Protein AF-G5QIN6-F1 (afdb_monomer_lite)

Organism: NCBI:txid913081

InterPro domains:
  IPR012677 Nucleotide-binding alpha-beta plait domain superfamily [G3DSA:3.30.70.330] (1-37)

Secondary structure (DSSP, 8-state):
-----------HHHHHHHHHHHHSPEETTEE-------

Radius of gyration: 10.64 Å; chains: 1; bounding box: 25×15×33 Å

Foldseek 3Di:
DPPDDDDDDDDPVCPVVVQVCLCPDADVNHNDHDDDDD

Sequence (38 aa):
MHPMHVYVAVRQAVAQKAWKQLQNGKIKGKSCRVRLLK

Structure (mmCIF, N/CA/C/O backbone):
data_AF-G5QIN6-F1
#
_entry.id   AF-G5QIN6-F1
#
loop_
_atom_site.group_PDB
_atom_site.id
_atom_site.type_symbol
_atom_site.label_atom_id
_atom_site.label_alt_id
_atom_site.label_comp_id
_atom_site.label_asym_id
_atom_site.label_entity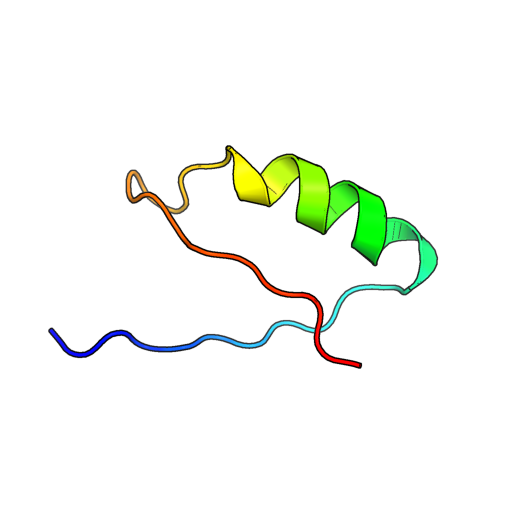_id
_atom_site.label_seq_id
_atom_site.pdbx_PDB_ins_code
_atom_site.Cartn_x
_atom_site.Cartn_y
_atom_site.Cartn_z
_atom_site.occupancy
_atom_site.B_iso_or_equiv
_atom_site.auth_seq_id
_atom_site.auth_comp_id
_atom_site.auth_asym_id
_atom_site.auth_atom_id
_atom_site.pdbx_PDB_model_num
ATOM 1 N N . MET A 1 1 ? -0.981 -7.965 -23.984 1.00 48.62 1 MET A N 1
ATOM 2 C CA . MET A 1 1 ? -1.155 -8.619 -22.666 1.00 48.62 1 MET A CA 1
ATOM 3 C C . MET A 1 1 ? -2.299 -7.898 -21.966 1.00 48.62 1 MET A C 1
ATOM 5 O O . MET A 1 1 ? -2.142 -6.724 -21.659 1.00 48.62 1 MET A O 1
ATOM 9 N N . HIS A 1 2 ? -3.465 -8.532 -21.830 1.00 53.16 2 HIS A N 1
ATOM 10 C CA . HIS A 1 2 ? -4.623 -7.923 -21.163 1.00 53.16 2 HIS A CA 1
ATOM 11 C C . HIS A 1 2 ? -4.293 -7.655 -19.686 1.00 53.16 2 HIS A C 1
ATOM 13 O O . HIS A 1 2 ? -3.575 -8.464 -19.090 1.00 53.16 2 HIS A O 1
ATOM 19 N N . PRO A 1 3 ? -4.763 -6.552 -19.076 1.00 61.47 3 PRO A N 1
ATOM 20 C CA . PRO A 1 3 ? -4.564 -6.333 -17.652 1.00 61.47 3 PRO A CA 1
ATOM 21 C C . PRO A 1 3 ? -5.332 -7.414 -16.885 1.00 61.47 3 PRO A C 1
ATOM 23 O O . PRO A 1 3 ? -6.553 -7.391 -16.782 1.00 61.47 3 PRO A O 1
ATOM 26 N N . MET A 1 4 ? -4.597 -8.401 -16.381 1.00 78.50 4 MET A N 1
ATOM 27 C CA . MET A 1 4 ? -5.145 -9.462 -15.552 1.00 78.50 4 MET A CA 1
ATOM 28 C C . MET A 1 4 ? -5.396 -8.869 -14.166 1.00 78.50 4 MET A C 1
ATOM 30 O O . MET A 1 4 ? -4.458 -8.620 -13.408 1.00 78.50 4 MET A O 1
ATOM 34 N N . HIS A 1 5 ? -6.653 -8.553 -13.860 1.00 83.25 5 HIS A N 1
ATOM 35 C CA . HIS A 1 5 ? -7.040 -8.175 -12.506 1.00 83.25 5 HIS A CA 1
ATOM 36 C C . HIS A 1 5 ? -6.916 -9.412 -11.615 1.00 83.25 5 HIS A C 1
ATOM 38 O O . HIS A 1 5 ? -7.469 -10.463 -11.929 1.00 83.25 5 HIS A O 1
ATOM 44 N N . VAL A 1 6 ? -6.168 -9.290 -10.521 1.00 84.50 6 VAL A N 1
ATOM 45 C CA . VAL A 1 6 ? -5.975 -10.370 -9.549 1.00 84.50 6 VAL A CA 1
ATOM 46 C C . VAL A 1 6 ? -6.607 -9.945 -8.234 1.00 84.50 6 VAL A C 1
ATOM 48 O O . VAL A 1 6 ? -6.416 -8.813 -7.785 1.00 84.50 6 VAL A O 1
ATOM 51 N N . TYR A 1 7 ? -7.337 -10.865 -7.614 1.00 88.44 7 TYR A N 1
ATOM 52 C CA . TYR A 1 7 ? -7.957 -10.669 -6.313 1.00 88.44 7 TYR A CA 1
ATOM 53 C C . TYR A 1 7 ? -7.282 -11.572 -5.289 1.00 88.44 7 TYR A C 1
ATOM 55 O O . TYR A 1 7 ? -7.039 -12.749 -5.542 1.00 88.44 7 TYR A O 1
ATOM 63 N N . VAL A 1 8 ? -6.965 -11.003 -4.132 1.00 87.75 8 VAL A N 1
ATOM 64 C CA . VAL A 1 8 ? -6.338 -11.704 -3.011 1.00 87.75 8 VAL A CA 1
ATOM 65 C C . VAL A 1 8 ? -7.068 -11.327 -1.737 1.00 87.75 8 VAL A C 1
ATOM 67 O O . VAL A 1 8 ? -7.292 -10.147 -1.467 1.00 87.75 8 VAL A O 1
ATOM 70 N N . ALA A 1 9 ? -7.436 -12.335 -0.954 1.00 92.38 9 ALA A N 1
ATOM 71 C CA . ALA A 1 9 ? -8.012 -12.128 0.361 1.00 92.38 9 ALA A CA 1
ATOM 72 C C . ALA A 1 9 ? -6.906 -11.769 1.359 1.00 92.38 9 ALA A C 1
ATOM 74 O O . ALA A 1 9 ? -5.863 -12.419 1.427 1.00 92.38 9 ALA A O 1
ATOM 75 N N . VAL A 1 10 ? -7.151 -10.735 2.156 1.00 91.06 10 VAL A N 1
ATOM 76 C CA . VAL A 1 10 ? -6.279 -10.316 3.255 1.00 91.06 10 VAL A CA 1
ATOM 77 C C . VAL A 1 10 ? -7.111 -10.172 4.519 1.00 91.06 10 VAL A C 1
ATOM 79 O O . VAL A 1 10 ? -8.301 -9.866 4.458 1.00 91.06 10 VAL A O 1
ATOM 82 N N . ARG A 1 11 ? -6.492 -10.367 5.687 1.00 94.12 11 ARG A N 1
ATOM 83 C CA . ARG A 1 11 ? -7.177 -10.120 6.963 1.00 94.12 11 ARG A CA 1
ATOM 84 C C . ARG A 1 11 ? -7.571 -8.642 7.048 1.00 94.12 11 ARG A C 1
ATOM 86 O O . ARG A 1 11 ? -6.755 -7.773 6.740 1.00 94.12 11 ARG A O 1
ATOM 93 N N . GLN A 1 12 ? -8.778 -8.355 7.536 1.00 90.69 12 GLN A N 1
ATOM 94 C CA . GLN A 1 12 ? -9.301 -6.985 7.652 1.00 90.69 12 GLN A CA 1
ATOM 95 C C . GLN A 1 12 ? -8.315 -6.047 8.367 1.00 90.69 12 GLN A C 1
ATOM 97 O O . GLN A 1 12 ? -8.038 -4.949 7.890 1.00 90.69 12 GLN A O 1
ATOM 102 N N . ALA A 1 13 ? -7.716 -6.527 9.463 1.00 93.69 13 ALA A N 1
ATOM 103 C CA . ALA A 1 13 ? -6.765 -5.772 10.277 1.00 93.69 13 ALA A CA 1
ATOM 104 C C . ALA A 1 13 ? -5.522 -5.295 9.503 1.00 93.69 13 ALA A C 1
ATOM 106 O O . ALA A 1 13 ? -4.943 -4.267 9.843 1.00 93.69 13 ALA A O 1
ATOM 107 N N . VAL A 1 14 ? -5.110 -6.012 8.449 1.00 92.69 14 VAL A N 1
ATOM 108 C CA . VAL A 1 14 ? -3.921 -5.663 7.651 1.00 92.69 14 VAL A CA 1
ATOM 109 C C . VAL A 1 14 ? -4.261 -5.038 6.299 1.00 92.69 14 VAL A C 1
ATOM 111 O O . VAL A 1 14 ? -3.359 -4.544 5.626 1.00 92.69 14 VAL A O 1
ATOM 114 N N . ALA A 1 15 ? -5.538 -5.001 5.907 1.00 91.88 15 ALA A N 1
ATOM 115 C CA . ALA A 1 15 ? -5.973 -4.555 4.584 1.00 91.88 15 ALA A CA 1
ATOM 116 C C . ALA A 1 15 ? -5.535 -3.115 4.267 1.00 91.88 15 ALA A C 1
ATOM 118 O O . ALA A 1 15 ? -4.952 -2.855 3.216 1.00 91.88 15 ALA A O 1
ATOM 119 N N . GLN A 1 16 ? -5.741 -2.188 5.205 1.00 92.12 16 GLN A N 1
ATOM 120 C CA . GLN A 1 16 ? -5.349 -0.782 5.050 1.00 92.12 16 GLN A CA 1
ATOM 121 C C . GLN A 1 16 ? -3.827 -0.605 4.957 1.00 92.12 16 GLN A C 1
ATOM 123 O O . GLN A 1 16 ? -3.336 0.165 4.129 1.00 92.12 16 GLN A O 1
ATOM 128 N N . LYS A 1 17 ? -3.068 -1.344 5.778 1.00 92.31 17 LYS A N 1
ATOM 129 C CA . LYS A 1 17 ? -1.598 -1.307 5.772 1.00 92.31 17 LYS A CA 1
ATOM 130 C C . LYS A 1 17 ? -1.045 -1.847 4.453 1.00 92.31 17 LYS A C 1
ATOM 132 O O . LYS A 1 17 ? -0.233 -1.178 3.818 1.00 92.31 17 LYS A O 1
ATOM 137 N N . ALA A 1 18 ? -1.527 -3.013 4.023 1.00 90.44 18 ALA A N 1
ATOM 138 C CA . ALA A 1 18 ? -1.137 -3.633 2.763 1.00 90.44 18 ALA A CA 1
ATOM 139 C C . ALA A 1 18 ? -1.492 -2.739 1.568 1.00 90.44 18 AL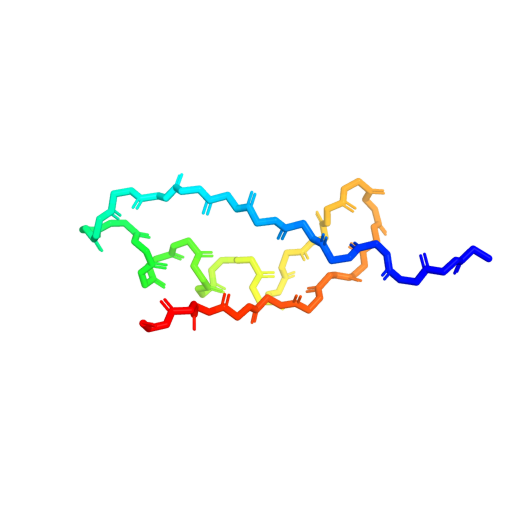A A C 1
ATOM 141 O O . ALA A 1 18 ? -0.653 -2.519 0.702 1.00 90.44 18 ALA A O 1
ATOM 142 N N . TRP A 1 19 ? -2.688 -2.144 1.546 1.00 90.69 19 TRP A N 1
ATOM 143 C CA . TRP A 1 19 ? -3.095 -1.233 0.474 1.00 90.69 19 TRP A CA 1
ATOM 144 C C . TRP A 1 19 ? -2.181 -0.004 0.359 1.00 90.69 19 TRP A C 1
ATOM 146 O O . TRP A 1 19 ? -1.769 0.344 -0.747 1.00 90.69 19 TRP A O 1
ATOM 156 N N . LYS A 1 20 ? -1.799 0.627 1.479 1.00 90.94 20 LYS A N 1
ATOM 157 C CA . LYS A 1 20 ? -0.839 1.749 1.472 1.00 90.94 20 LYS A CA 1
ATOM 158 C C . LYS A 1 20 ? 0.546 1.333 0.976 1.00 90.94 20 LYS A C 1
ATOM 160 O O . LYS A 1 20 ? 1.137 2.045 0.173 1.00 90.94 20 LYS A O 1
ATOM 165 N N . GLN A 1 21 ? 1.051 0.181 1.417 1.00 89.38 21 GLN A N 1
ATOM 166 C CA . GLN A 1 21 ? 2.360 -0.314 0.978 1.00 89.38 21 GLN A CA 1
ATOM 167 C C . GLN A 1 21 ? 2.370 -0.678 -0.511 1.00 89.38 21 GLN A C 1
ATOM 169 O O . GLN A 1 21 ? 3.325 -0.369 -1.219 1.00 89.38 21 GLN A O 1
ATOM 174 N N . LEU A 1 22 ? 1.297 -1.299 -1.001 1.00 88.69 22 LEU A N 1
ATOM 175 C CA . LEU A 1 22 ? 1.197 -1.737 -2.389 1.00 88.69 22 LEU A CA 1
ATOM 176 C C . LEU A 1 22 ? 0.892 -0.582 -3.360 1.00 88.69 22 LEU A C 1
ATOM 178 O O . LEU A 1 22 ? 1.211 -0.714 -4.535 1.00 88.69 22 LEU A O 1
ATOM 182 N N . GLN A 1 23 ? 0.341 0.553 -2.903 1.00 88.06 23 GLN A N 1
ATOM 183 C CA . GLN A 1 23 ? 0.118 1.741 -3.749 1.00 88.06 23 GLN A CA 1
ATOM 184 C C . GLN A 1 23 ? 1.406 2.279 -4.386 1.00 88.06 23 GLN A C 1
ATOM 186 O O . GLN A 1 23 ? 1.389 2.674 -5.549 1.00 88.06 23 GLN A O 1
ATOM 191 N N . ASN A 1 24 ? 2.515 2.258 -3.644 1.00 84.56 24 ASN A N 1
ATOM 192 C CA . ASN A 1 24 ? 3.841 2.635 -4.143 1.00 84.56 24 ASN A CA 1
ATOM 193 C C . ASN A 1 24 ? 4.735 1.418 -4.440 1.00 84.56 24 ASN A C 1
ATOM 195 O O . ASN A 1 24 ? 5.886 1.573 -4.851 1.00 84.56 24 ASN A O 1
ATOM 199 N N . GLY A 1 25 ? 4.221 0.208 -4.215 1.00 83.00 25 GLY A N 1
ATOM 200 C CA . GLY A 1 25 ? 4.946 -1.038 -4.404 1.00 83.00 25 GLY A CA 1
ATOM 201 C C . GLY A 1 25 ? 4.993 -1.451 -5.872 1.00 83.00 25 GLY A C 1
ATOM 202 O O . GLY A 1 25 ? 4.001 -1.378 -6.597 1.00 83.00 25 GLY A O 1
ATOM 203 N N . LYS A 1 26 ? 6.150 -1.948 -6.315 1.00 84.38 26 LYS A N 1
ATOM 204 C CA . LYS A 1 26 ? 6.256 -2.673 -7.585 1.00 84.38 26 LYS A CA 1
ATOM 205 C C . LYS A 1 26 ? 6.060 -4.156 -7.312 1.00 84.38 26 LYS A C 1
ATOM 207 O O . LYS A 1 26 ? 6.766 -4.723 -6.481 1.00 84.38 26 LYS A O 1
ATOM 212 N N . ILE A 1 27 ? 5.157 -4.804 -8.038 1.00 84.94 27 ILE A N 1
ATOM 213 C CA . ILE A 1 27 ? 5.021 -6.260 -7.992 1.00 84.94 27 ILE A CA 1
ATOM 214 C C . ILE A 1 27 ? 5.795 -6.820 -9.176 1.00 84.94 27 ILE A C 1
ATOM 216 O O . ILE A 1 27 ? 5.516 -6.487 -10.329 1.00 84.94 27 ILE A O 1
ATOM 220 N N . LYS A 1 28 ? 6.808 -7.648 -8.897 1.00 83.06 28 LYS A N 1
ATOM 221 C CA . LYS A 1 28 ? 7.654 -8.269 -9.931 1.00 83.06 28 LYS A CA 1
ATOM 222 C C . LYS A 1 28 ? 8.225 -7.232 -10.923 1.00 83.06 28 LYS A C 1
ATOM 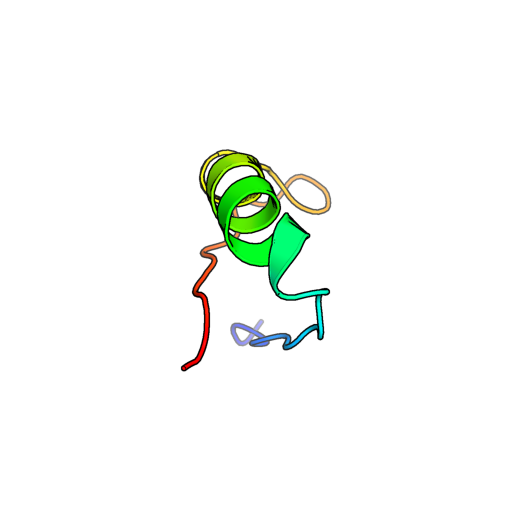224 O O . LYS A 1 28 ? 8.199 -7.427 -12.135 1.00 83.06 28 LYS A O 1
ATOM 229 N N . GLY A 1 29 ? 8.669 -6.086 -10.399 1.00 85.75 29 GLY A N 1
ATOM 230 C CA . GLY A 1 29 ? 9.246 -4.986 -11.183 1.00 85.75 29 GLY A CA 1
ATOM 231 C C . GLY A 1 29 ? 8.240 -4.106 -11.938 1.00 85.75 29 GLY A C 1
ATOM 232 O O . GLY A 1 29 ? 8.652 -3.114 -12.536 1.00 85.75 29 GLY A O 1
ATOM 233 N N . LYS A 1 30 ? 6.936 -4.409 -11.886 1.00 86.62 30 LYS A N 1
ATOM 234 C CA . LYS A 1 30 ? 5.881 -3.630 -12.551 1.00 86.62 30 LYS A CA 1
ATOM 235 C C . LYS A 1 30 ? 5.086 -2.807 -11.543 1.00 86.62 30 LYS A C 1
ATOM 237 O O . LYS A 1 30 ? 4.785 -3.278 -10.448 1.00 86.62 30 LYS A O 1
ATOM 242 N N . SER A 1 31 ? 4.725 -1.586 -11.924 1.00 83.69 31 SER A N 1
ATOM 243 C CA . SER A 1 31 ? 3.784 -0.776 -11.149 1.00 83.69 31 SER A CA 1
ATOM 244 C C . SER A 1 31 ? 2.392 -1.394 -11.25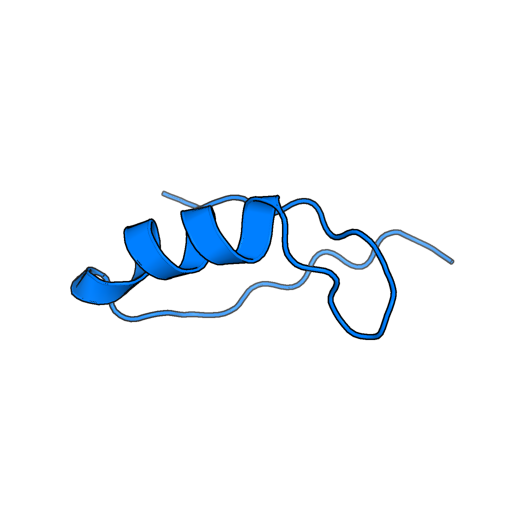1 1.00 83.69 31 SER A C 1
ATOM 246 O O . SER A 1 31 ? 1.886 -1.611 -12.354 1.00 83.69 31 SER A O 1
ATOM 248 N N . CYS A 1 32 ? 1.778 -1.691 -10.109 1.00 83.75 32 CYS A N 1
ATOM 249 C CA . CYS A 1 32 ? 0.456 -2.304 -10.041 1.00 83.75 32 CYS A CA 1
ATOM 250 C C . CYS A 1 32 ? -0.519 -1.346 -9.364 1.00 83.75 32 CYS A C 1
ATOM 252 O O . CYS A 1 32 ? -0.220 -0.782 -8.317 1.00 83.75 32 CYS A O 1
ATOM 254 N N . ARG A 1 33 ? -1.706 -1.170 -9.952 1.00 87.19 33 ARG A N 1
ATOM 255 C CA . ARG A 1 33 ? -2.772 -0.374 -9.340 1.00 87.19 33 ARG A CA 1
ATOM 256 C C . ARG A 1 33 ? -3.574 -1.261 -8.398 1.00 87.19 33 ARG A C 1
ATOM 258 O O . ARG A 1 33 ? -4.047 -2.319 -8.798 1.00 87.19 33 ARG A O 1
ATOM 265 N N . VAL A 1 34 ? -3.733 -0.816 -7.157 1.00 89.38 34 VAL A N 1
ATOM 266 C CA . VAL A 1 34 ? -4.299 -1.628 -6.074 1.00 89.38 34 VAL A CA 1
ATOM 267 C C . VAL A 1 34 ? -5.582 -0.988 -5.565 1.00 89.38 34 VAL A C 1
ATOM 269 O O . VAL A 1 34 ? -5.645 0.228 -5.373 1.00 89.38 34 VAL A O 1
ATOM 272 N N . ARG A 1 35 ? -6.610 -1.803 -5.322 1.00 89.44 35 ARG A N 1
ATOM 273 C CA . ARG A 1 35 ? -7.900 -1.362 -4.787 1.00 89.44 35 ARG A CA 1
ATOM 274 C C . ARG A 1 35 ? -8.373 -2.347 -3.724 1.00 89.44 35 ARG A C 1
ATOM 276 O O . ARG A 1 35 ? -8.306 -3.551 -3.939 1.00 89.44 35 ARG A O 1
ATOM 283 N N . LEU A 1 36 ? -8.866 -1.824 -2.605 1.00 88.38 36 LEU A N 1
ATOM 284 C CA . LEU A 1 36 ? -9.651 -2.614 -1.662 1.00 88.38 36 LEU A CA 1
ATOM 285 C C . LEU A 1 36 ? -11.075 -2.734 -2.204 1.00 88.38 36 LEU A C 1
ATOM 287 O O . LEU A 1 36 ? -11.706 -1.720 -2.505 1.00 88.38 36 LEU A O 1
ATOM 291 N N . LEU A 1 37 ? -11.548 -3.965 -2.368 1.00 83.69 37 LEU A N 1
ATOM 292 C CA . LEU A 1 37 ? -12.942 -4.242 -2.705 1.00 83.69 37 LEU A CA 1
ATOM 293 C C . LEU A 1 37 ? -13.741 -4.287 -1.411 1.00 83.69 37 LEU A C 1
ATOM 295 O O . LEU A 1 37 ? -13.231 -4.749 -0.388 1.00 83.69 37 LEU A O 1
ATOM 299 N N . LYS A 1 38 ? -14.938 -3.719 -1.471 1.00 71.94 38 LYS A N 1
ATOM 300 C CA . LYS A 1 38 ? -15.835 -3.555 -0.337 1.00 71.94 38 LYS A CA 1
ATOM 301 C C . LYS A 1 38 ? -16.900 -4.635 -0.367 1.00 71.94 38 LYS A C 1
ATOM 303 O O . LYS A 1 38 ? -17.301 -4.989 -1.497 1.00 71.94 38 LYS A O 1
#

pLDDT: mean 84.86, std 10.04, range [48.62, 94.12]

=== Feature glossary ===
The features interleaved in this record are:

— What the protein is —

Sequence gives the chain of amino acids in standard one-letter code (A=alanine, C=cysteine, …, Y=tyrosine), read N→C. It is the only feature that is directly encoded by the gene; all structural features are derived from the folded form of this sequence.

Database cross-references. InterPro integrates a dozen domain/family signature databases into unified entries with residue-range hits. GO terms attach function/process/location labels with evidence codes. CATH codes position the fold in a four-level structural taxonomy. Organism is the NCBI-taxonomy species name.

— Where its atoms are —

Atomic coordinates in PDBx/mmCIF format — the same representation the Protein Data Bank distributes. Each line of the _atom_site loop places one backbone atom in Cartesian space (units: ångströms, origin: arbitrary).

The six renders are orthographic views along the three Cartesian axes in both directions. Representation (cartoon, sticks, or surface) and color scheme (sequence-rainbow or by-chain) vary across proteins so the training set covers all the common visualization conventions.

— Local backbone conformation —

Eight-state secondary structure (DSSP): H is the canonical α-helix, G the tighter 3₁₀-helix, I the wider π-helix; E/B are β-structure, T and S are turns and bends, and '-' is everything else. DSSP derives these from the pattern of main-chain N–H···O=C hydrogen bonds, not from the sequence.

P-SEA three-state annotation labels each residue as helix, strand, or coil based purely on the geometry of the Cα trace. It serves as a fallback when the full backbone (and thus DSSP) is unavailable.

The φ/ψ torsion pair specifies the backbone conformation at each residue. φ rotates about the N–Cα bond, ψ about the Cα–C bond. Steric clashes forbid most of the (φ, ψ) plane — the allowed regions (α-helix basin, β-sheet basin, left-handed helix) are the Ramachandran-allowed regions.

— Global shape and packing —

The geometric summary reports three shape descriptors. Rg (radius of gyration) measures how spread out the Cα atoms are about their centre of mass; compact globular proteins have small Rg, elongated or unfolded ones large. Cα contacts (<8 Å, |i−j|>4) count long-range residue pairs in spatial proximity — high for tightly packed folds, near zero for rods or random coil. The bounding-box extents give the protein's footprint along x, y, z in Å.

Solvent-accessible surface area (SASA) is the area in Å² traced out by the centre of a 1.4 Å probe sphere (a water molecule) rolled over the protein's van der Waals surface (Shrake–Rupley / Lee–Richards construction). Buried residues have near-zero SASA; fully exposed residues can exceed 200 Å². The total SASA scales roughly with the number of surface residues.

The contact map is a binary N×N matrix image: pixel (i, j) is dark where Cα_i and Cα_j are within 8 Å and |i−j|>4. Because the |i−j|>4 filter removes local helical contacts, off-diagonal stripes parallel to the main diagonal indicate parallel β-sheets; stripes perpendicular to it indicate antiparallel β-sheets. The Ramachandran plot scatters every residue's (φ, ψ) pair against the sterically allowed regions. The PAE heatmap renders the predicted-aligned-error matrix.

— Structural neighborhood —

3Di is Foldseek's structural alphabet. Each residue is assigned one of twenty discrete states based on how its Cα sits relative to its spatial (not sequential) neighbors. Aligning 3Di strings finds structural homologs roughly as well as full 3D superposition, but orders of magnitude faster.

Nearest PDB neighbors are the top structural matches found by Foldseek when searching this structure against the entire Protein Data Bank. Each hit reports a TM-score (0 to 1;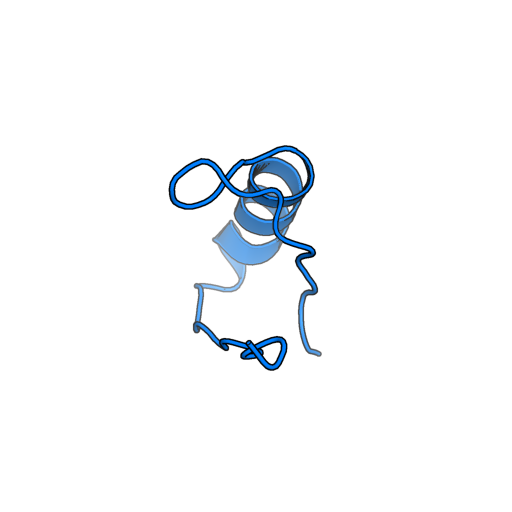 >0.5 almost always implies the same fold) and an E-value. These are *structural* homologs — they may share no detectable sequence similarity.

— Confidence and disorder —

For AlphaFold models, the B-factor field carries pLDDT — the model's own estimate of local accuracy on a 0–100 scale. Regions with pLDDT<50 should be treated as essentially unmodeled; they often correspond to intrinsically disordered segments.

Crystallographic B-factors measure how much each atom's electron density is smeared out, in Å². They rise in mobile loops and surface residues and fall in the buried interior. In AlphaFold models this column is repurposed to hold pLDDT instead.

Predicted aligned error is AlphaFold's pairwise confidence. Unlike pLDDT (per-residue), PAE is per-residue-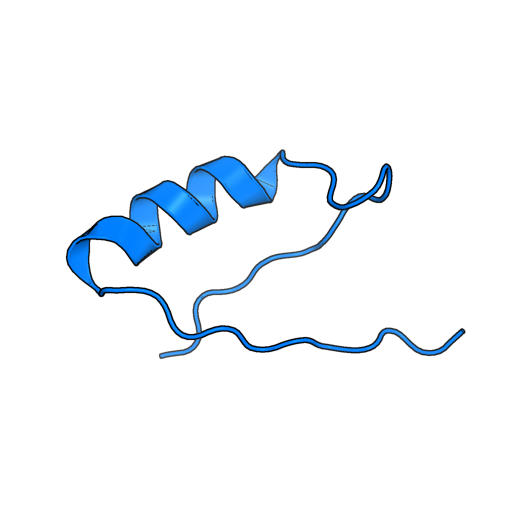pair and captures whether two parts of the structure are correctly placed relative to each other. Units are ångströms of expected positional error.